Protein AF-A0A7C3IMI6-F1 (afdb_monomer)

Foldseek 3Di:
DDDPPLDQDDLVNDALVLLVVLLVLVVVVCVVQVWDKPPCCLPVVDDRVLQRVLSVPDDPVLSNVLSVLSSVCVVPNDQVSSLVNQCSCQCRRNVHPDHIGIGHDPVVVVVVVVVVVVVVVVVVVVVVVVVVVVVVVVVVCVVVDD

Sequence (146 aa):
METKKINHIHVSELNAGLVYLTIENIEKFANRNLYQLKDWNNVTNIIPTQINTGIINLSKKKKKKLASIIKSIEVSPTLKKVNIFLHFLVKNVLGSDLTAKVVLSEKEIAIQKKRAEYKALLEKLKQVYSEYKAEKGNFYKLRLGG

Secondary structure (DSSP, 8-state):
----------GGG-SHHHHHHHHHHHHHHHHHTT-EEESTHHHHT--HHHHHHHHHHS-HHHHHHHHHHHHHHHHS--HHHHHHHHHHIIIIIS------EEE--HHHHHHHHHHHHHHHHHHHHHHHHHHHHHHHHHHHHHHTT-

pLDDT: mean 88.36, std 11.85, range [34.84, 97.0]

Radius of gyration: 25.18 Å; Cα contacts (8 Å, |Δi|>4): 117; chains: 1; bounding box: 68×31×66 Å

Structure (mmCIF, N/CA/C/O backbone):
data_AF-A0A7C3IMI6-F1
#
_entry.id   AF-A0A7C3IMI6-F1
#
loop_
_atom_site.group_PDB
_atom_site.id
_atom_site.type_symbol
_atom_site.label_atom_id
_atom_site.label_alt_id
_atom_site.label_comp_id
_atom_site.label_asym_id
_atom_site.label_entity_id
_atom_site.label_seq_id
_atom_site.pdbx_PDB_ins_code
_atom_site.Cartn_x
_atom_site.Cartn_y
_atom_site.Cartn_z
_atom_site.occupancy
_atom_site.B_iso_or_equiv
_atom_site.auth_seq_id
_atom_site.auth_comp_id
_atom_site.auth_asym_id
_atom_site.auth_atom_id
_atom_site.pdbx_PDB_model_num
ATOM 1 N N . MET A 1 1 ? 20.470 19.304 12.275 1.00 38.94 1 MET A N 1
ATOM 2 C CA . MET A 1 1 ? 19.718 18.060 11.994 1.00 38.94 1 MET A CA 1
ATOM 3 C C . MET A 1 1 ? 18.566 17.987 12.975 1.00 38.94 1 MET A C 1
ATOM 5 O O . MET A 1 1 ? 18.797 17.672 14.133 1.00 38.94 1 MET A O 1
ATOM 9 N N . GLU A 1 2 ? 17.354 18.338 12.554 1.00 34.84 2 GLU A N 1
ATOM 10 C CA . GLU A 1 2 ? 16.172 18.146 13.398 1.00 34.84 2 GLU A CA 1
ATOM 11 C C . GLU A 1 2 ? 15.893 16.648 13.525 1.00 34.84 2 GLU A C 1
ATOM 13 O O . GLU A 1 2 ? 15.630 15.948 12.543 1.00 34.84 2 GLU A O 1
ATOM 18 N N . THR A 1 3 ? 15.991 16.131 14.744 1.00 40.66 3 THR A N 1
ATOM 19 C CA . THR A 1 3 ? 15.511 14.801 15.089 1.00 40.66 3 THR A CA 1
ATOM 20 C C . THR A 1 3 ? 14.003 14.788 14.871 1.00 40.66 3 THR A C 1
ATOM 22 O O . THR A 1 3 ? 13.242 15.344 15.660 1.00 40.66 3 THR A O 1
ATOM 25 N N . LYS A 1 4 ? 13.547 14.154 13.781 1.00 44.75 4 LYS A N 1
ATOM 26 C CA . LYS A 1 4 ? 12.131 13.808 13.605 1.00 44.75 4 LYS A CA 1
ATOM 27 C C . LYS A 1 4 ? 11.686 13.084 14.873 1.00 44.75 4 LYS A C 1
ATOM 29 O O . LYS A 1 4 ? 12.075 11.936 15.081 1.00 44.75 4 LYS A O 1
ATOM 34 N N . LYS A 1 5 ? 10.896 13.743 15.727 1.00 45.69 5 LYS A N 1
ATOM 35 C CA . LYS A 1 5 ? 10.218 13.086 16.846 1.00 45.69 5 LYS A CA 1
ATOM 36 C C . LYS A 1 5 ? 9.352 11.989 16.244 1.00 45.69 5 LYS A C 1
ATOM 38 O O . LYS A 1 5 ? 8.343 12.246 15.591 1.00 45.69 5 LYS A O 1
ATOM 43 N N . ILE A 1 6 ? 9.805 10.751 16.393 1.00 54.31 6 ILE A N 1
ATOM 44 C CA . ILE A 1 6 ? 9.069 9.576 15.960 1.00 54.31 6 ILE A CA 1
ATOM 45 C C . ILE A 1 6 ? 7.922 9.406 16.965 1.00 54.31 6 ILE A C 1
ATOM 47 O O . ILE A 1 6 ? 8.058 8.685 17.948 1.00 54.31 6 ILE A O 1
ATOM 51 N N . ASN A 1 7 ? 6.794 10.084 16.739 1.00 59.81 7 ASN A N 1
ATOM 52 C CA . ASN A 1 7 ? 5.595 9.911 17.561 1.00 59.81 7 ASN A CA 1
ATOM 53 C C . ASN A 1 7 ? 5.172 8.438 17.481 1.00 59.81 7 ASN A C 1
ATOM 55 O O . ASN A 1 7 ? 4.909 7.900 16.403 1.00 59.81 7 ASN A O 1
ATOM 59 N N . HIS A 1 8 ? 5.270 7.711 18.592 1.00 70.75 8 HIS A N 1
ATOM 60 C CA . HIS A 1 8 ? 4.832 6.324 18.694 1.00 70.75 8 HIS A CA 1
ATOM 61 C C . HIS A 1 8 ? 3.347 6.296 19.011 1.00 70.75 8 HIS A C 1
ATOM 63 O O . HIS A 1 8 ? 2.940 6.889 19.995 1.00 70.75 8 HIS A O 1
ATOM 69 N N . ILE A 1 9 ? 2.573 5.573 18.198 1.00 75.88 9 ILE A N 1
ATOM 70 C CA . ILE A 1 9 ? 1.196 5.238 18.554 1.00 75.88 9 ILE A CA 1
ATOM 71 C C . ILE A 1 9 ? 1.265 4.116 19.584 1.00 75.88 9 ILE A C 1
ATOM 73 O O . ILE A 1 9 ? 1.736 3.008 19.282 1.00 75.88 9 ILE A O 1
ATOM 77 N N . HIS A 1 10 ? 0.840 4.408 20.805 1.00 79.75 10 HIS A N 1
ATOM 78 C CA . HIS A 1 10 ? 0.758 3.413 21.862 1.00 79.75 10 HIS A CA 1
ATOM 79 C C . HIS A 1 10 ? -0.459 2.508 21.645 1.00 79.75 10 HIS A C 1
ATOM 81 O O . HIS A 1 10 ? -1.484 2.904 21.101 1.00 79.75 10 HIS A O 1
ATOM 87 N N . VAL A 1 11 ? -0.377 1.252 22.096 1.00 78.81 11 VAL A N 1
ATOM 88 C CA . VAL A 1 11 ? -1.507 0.306 21.978 1.00 78.81 11 VAL A CA 1
ATOM 89 C C . VAL A 1 11 ? -2.755 0.812 22.712 1.00 78.81 11 VAL A C 1
ATOM 91 O O . VAL A 1 11 ? -3.863 0.491 22.297 1.00 78.81 11 VAL A O 1
ATOM 94 N N . SER A 1 12 ? -2.578 1.604 23.770 1.00 78.75 12 SER A N 1
ATOM 95 C CA . SER A 1 12 ? -3.654 2.261 24.523 1.00 78.75 12 SER A CA 1
ATOM 96 C C . SER A 1 12 ? -4.428 3.302 23.713 1.00 78.75 12 SER A C 1
ATOM 98 O O . SER A 1 12 ? -5.556 3.615 24.064 1.00 78.75 12 SER A O 1
ATOM 100 N N . GLU A 1 13 ? -3.844 3.822 22.634 1.00 82.44 13 GLU A N 1
ATOM 101 C CA . GLU A 1 13 ? -4.453 4.841 21.773 1.00 82.44 13 GLU A CA 1
ATOM 102 C C . GLU A 1 13 ? -5.278 4.213 20.637 1.00 82.44 13 GLU A C 1
ATOM 104 O O . GLU A 1 13 ? -5.980 4.915 19.911 1.00 82.44 13 GLU A O 1
ATOM 109 N N . LEU A 1 14 ? -5.222 2.883 20.474 1.00 87.75 14 LEU A N 1
ATOM 110 C CA . LEU A 1 14 ? -6.011 2.177 19.470 1.00 87.75 14 LEU A CA 1
ATOM 111 C C . LEU A 1 14 ? -7.486 2.151 19.866 1.00 87.75 14 LEU A C 1
ATOM 113 O O . LEU A 1 14 ? -7.891 1.431 20.776 1.00 87.75 14 LEU A O 1
ATOM 117 N N . ASN A 1 15 ? -8.292 2.880 19.108 1.00 90.06 15 ASN A N 1
ATOM 118 C CA . ASN A 1 15 ? -9.743 2.896 19.211 1.00 90.06 15 ASN A CA 1
ATOM 119 C C . ASN A 1 15 ? -10.366 3.045 17.814 1.00 90.06 15 ASN A C 1
ATOM 121 O O . ASN A 1 15 ? -9.663 3.257 16.820 1.00 90.06 15 ASN A O 1
ATOM 125 N N . ALA A 1 16 ? -11.692 2.933 17.734 1.00 90.00 16 ALA A N 1
ATOM 126 C CA . ALA A 1 16 ? -12.417 3.105 16.483 1.00 90.00 16 ALA A CA 1
ATOM 127 C C . ALA A 1 16 ? -12.165 4.476 15.838 1.00 90.00 16 ALA A C 1
ATOM 129 O O . ALA A 1 16 ? -11.990 4.535 14.626 1.00 90.00 16 ALA A O 1
ATOM 130 N N . GLY A 1 17 ? -12.074 5.553 16.625 1.00 91.38 17 GLY A N 1
ATOM 131 C CA . GLY A 1 17 ? -11.834 6.907 16.117 1.00 91.38 17 GLY A CA 1
ATOM 132 C C . GLY A 1 17 ? -10.529 7.029 15.328 1.00 91.38 17 GLY A C 1
ATOM 133 O O . GLY A 1 17 ? -10.530 7.542 14.213 1.00 91.38 17 GLY A O 1
ATOM 134 N N . LEU A 1 18 ? -9.431 6.478 15.850 1.00 91.75 18 LEU A N 1
ATOM 135 C CA . LEU A 1 18 ? -8.143 6.466 15.151 1.00 91.75 18 LEU A CA 1
ATOM 136 C C . LEU A 1 18 ? -8.203 5.646 13.852 1.00 91.75 18 LEU A C 1
ATOM 138 O O . LEU A 1 18 ? -7.622 6.032 12.835 1.00 91.75 18 LEU A O 1
ATOM 142 N N . VAL A 1 19 ? -8.918 4.517 13.864 1.00 92.75 19 VAL A N 1
ATOM 143 C CA . VAL A 1 19 ? -9.121 3.695 12.662 1.00 92.75 19 VAL A CA 1
ATOM 144 C C . VAL A 1 19 ? -9.926 4.457 11.606 1.00 92.75 19 VAL A C 1
ATOM 146 O O . VAL A 1 19 ? -9.507 4.465 10.451 1.00 92.75 19 VAL A O 1
ATOM 149 N N . TYR A 1 20 ? -11.005 5.150 11.982 1.00 92.44 20 TYR A N 1
ATOM 150 C CA . TYR A 1 20 ? -11.773 5.993 11.056 1.00 92.44 20 TYR A CA 1
ATOM 151 C C . TYR A 1 20 ? -10.952 7.136 10.488 1.00 92.44 20 TYR A C 1
ATOM 153 O O . TYR A 1 20 ? -10.921 7.312 9.274 1.00 92.44 20 TYR A O 1
ATOM 161 N N . LEU A 1 21 ? -10.213 7.852 11.334 1.00 92.69 21 LEU A N 1
ATOM 162 C CA . LEU A 1 21 ? -9.323 8.912 10.872 1.00 92.69 21 LEU A CA 1
ATOM 163 C C . LEU A 1 21 ? -8.304 8.375 9.855 1.00 92.69 21 LEU A C 1
ATOM 165 O O . LEU A 1 21 ? -8.002 9.022 8.852 1.00 92.69 21 LEU A O 1
ATOM 169 N N . THR A 1 22 ? -7.800 7.159 10.078 1.00 94.00 22 THR A N 1
ATOM 170 C CA . THR A 1 22 ? -6.904 6.489 9.129 1.00 94.00 22 THR A CA 1
ATOM 171 C C . THR A 1 22 ? -7.612 6.172 7.808 1.00 94.00 22 THR A C 1
ATOM 173 O O . THR A 1 22 ? -7.021 6.378 6.750 1.00 94.00 22 THR A O 1
ATOM 176 N N . ILE A 1 23 ? -8.864 5.7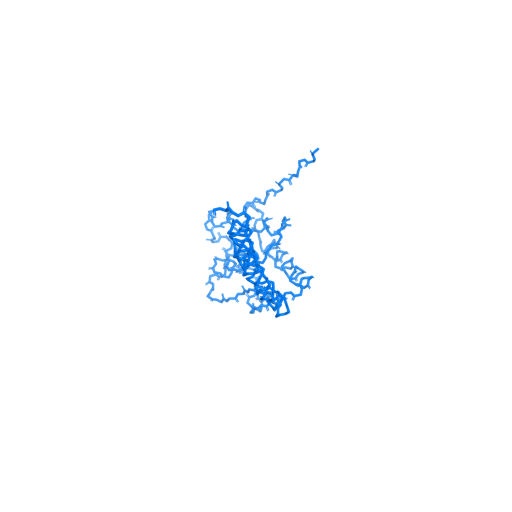03 7.847 1.00 94.50 23 ILE A N 1
ATOM 177 C CA . ILE A 1 23 ? -9.691 5.445 6.655 1.00 94.50 23 ILE A CA 1
ATOM 178 C C . ILE A 1 23 ? -9.908 6.742 5.861 1.00 94.50 23 ILE A C 1
ATOM 180 O O . ILE A 1 23 ? -9.622 6.769 4.666 1.00 94.50 23 ILE A O 1
ATOM 184 N N . GLU A 1 24 ? -10.295 7.841 6.512 1.00 93.50 24 GLU A N 1
ATOM 185 C CA . GLU A 1 24 ? -10.454 9.148 5.856 1.00 93.50 24 GLU A CA 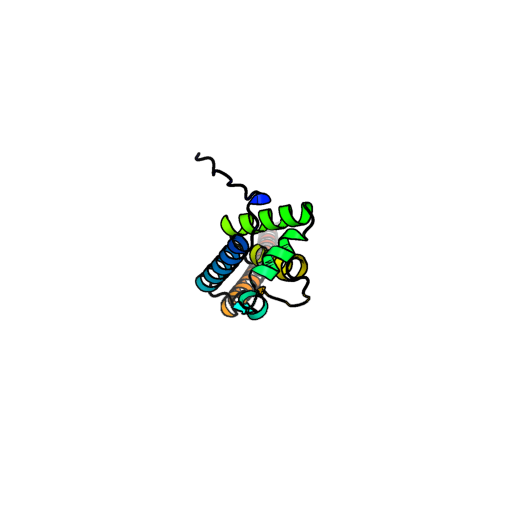1
ATOM 186 C C . GLU A 1 24 ? -9.145 9.648 5.230 1.00 93.50 24 GLU A C 1
ATOM 188 O O . GLU A 1 24 ? -9.120 10.194 4.124 1.00 93.50 24 GLU A O 1
ATOM 193 N N . ASN A 1 25 ? -8.022 9.462 5.926 1.00 94.12 25 ASN A N 1
ATOM 194 C CA . ASN A 1 25 ? -6.708 9.823 5.401 1.00 94.12 25 ASN A CA 1
ATOM 195 C C . ASN A 1 25 ? -6.339 8.983 4.170 1.00 94.12 25 ASN A C 1
ATOM 197 O O . ASN A 1 25 ? -5.709 9.502 3.245 1.00 94.12 25 ASN A O 1
ATOM 201 N N . ILE A 1 26 ? -6.753 7.712 4.126 1.00 95.44 26 ILE A N 1
ATOM 202 C CA . ILE A 1 26 ? -6.595 6.845 2.955 1.00 95.44 26 ILE A CA 1
ATOM 203 C C . ILE A 1 26 ? -7.441 7.350 1.782 1.00 95.44 26 ILE A C 1
ATOM 205 O O . ILE A 1 26 ? -6.923 7.401 0.667 1.00 95.44 26 ILE A O 1
ATOM 209 N N . GLU A 1 27 ? -8.686 7.770 2.007 1.00 94.44 27 GLU A N 1
ATOM 210 C CA . GLU A 1 27 ? -9.528 8.354 0.952 1.00 94.44 27 GLU A CA 1
ATOM 211 C C . GLU A 1 27 ? -8.912 9.634 0.392 1.00 94.44 27 GLU A C 1
ATOM 213 O O . GLU A 1 27 ? -8.744 9.774 -0.820 1.00 94.44 27 GLU A O 1
ATOM 218 N N . LYS A 1 28 ? -8.482 10.550 1.269 1.00 94.81 28 LYS A N 1
ATOM 219 C CA 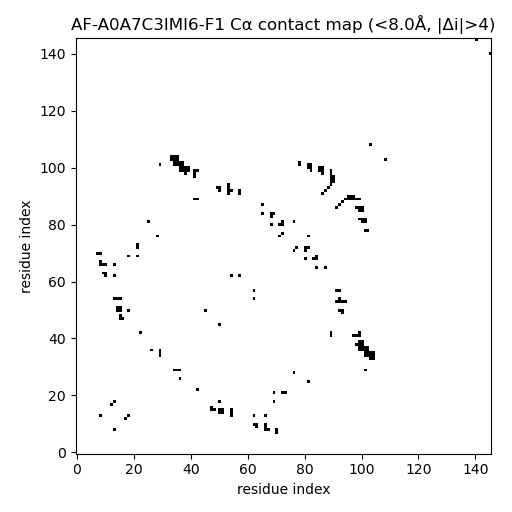. LYS A 1 28 ? -7.788 11.784 0.870 1.00 94.81 28 LYS A CA 1
ATOM 220 C C . LYS A 1 28 ? -6.523 11.470 0.071 1.00 94.81 28 LYS A C 1
ATOM 222 O O . LYS A 1 28 ? -6.254 12.123 -0.936 1.00 94.81 28 LYS A O 1
ATOM 227 N N . PHE A 1 29 ? -5.751 10.471 0.498 1.00 94.56 29 PHE A N 1
ATOM 228 C CA . PHE A 1 29 ? -4.570 10.001 -0.223 1.00 94.56 29 PHE A CA 1
ATOM 229 C C . PHE A 1 29 ? -4.928 9.440 -1.604 1.00 94.56 29 PHE A C 1
ATOM 231 O O . PHE A 1 29 ? -4.282 9.809 -2.585 1.00 94.56 29 PHE A O 1
ATOM 238 N N . ALA A 1 30 ? -5.950 8.591 -1.705 1.00 93.94 30 ALA A N 1
ATOM 239 C CA . ALA A 1 30 ? -6.382 8.020 -2.974 1.00 93.94 30 ALA A CA 1
ATOM 240 C C . ALA A 1 30 ? -6.864 9.109 -3.941 1.00 93.94 30 ALA A C 1
ATOM 242 O O . ALA A 1 30 ? -6.383 9.165 -5.069 1.00 93.94 30 ALA A O 1
ATOM 243 N N . ASN A 1 31 ? -7.703 10.035 -3.472 1.00 93.50 31 ASN A N 1
ATOM 244 C CA . ASN A 1 31 ? -8.236 11.135 -4.275 1.00 93.50 31 ASN A CA 1
ATOM 245 C C . ASN A 1 31 ? -7.130 12.062 -4.794 1.00 93.50 31 ASN A C 1
ATOM 247 O O . ASN A 1 31 ? -7.097 12.379 -5.980 1.00 93.50 31 ASN A O 1
ATOM 251 N N . ARG A 1 32 ? -6.171 12.444 -3.937 1.00 93.12 32 ARG A N 1
ATOM 252 C CA . ARG A 1 32 ? -5.024 13.284 -4.336 1.00 93.12 32 ARG A CA 1
ATOM 253 C C . ARG A 1 32 ? -4.160 12.644 -5.421 1.00 93.12 32 ARG A C 1
ATOM 255 O O . ARG A 1 32 ? -3.601 13.360 -6.242 1.00 93.12 32 ARG A O 1
ATOM 262 N N . ASN A 1 33 ? -4.040 11.317 -5.415 1.00 90.81 33 ASN A N 1
ATOM 263 C CA . ASN A 1 33 ? -3.244 10.572 -6.391 1.00 90.81 33 ASN A CA 1
ATOM 264 C C . ASN A 1 33 ? -4.092 9.978 -7.531 1.00 90.81 33 ASN A C 1
ATOM 266 O O . ASN A 1 33 ? -3.569 9.228 -8.352 1.00 90.81 33 ASN A O 1
ATOM 270 N N . LEU A 1 34 ? -5.390 10.298 -7.592 1.00 91.50 34 LEU A N 1
ATOM 271 C CA . LEU A 1 34 ? -6.338 9.760 -8.573 1.00 91.50 34 LEU A CA 1
ATOM 272 C C . LEU A 1 34 ? -6.410 8.219 -8.576 1.00 91.50 34 LEU A C 1
ATOM 274 O O . LEU A 1 34 ? -6.648 7.602 -9.612 1.00 91.50 34 LEU A O 1
ATOM 278 N N . TYR A 1 35 ? -6.182 7.579 -7.431 1.00 93.88 35 TYR A N 1
ATOM 279 C CA . TYR A 1 35 ? -6.270 6.127 -7.273 1.00 93.88 35 TYR A CA 1
ATOM 280 C C . TYR A 1 35 ? -7.722 5.652 -7.185 1.00 93.88 35 TYR A C 1
ATOM 282 O O . TYR A 1 35 ? -8.616 6.391 -6.785 1.00 93.88 35 TYR A O 1
ATOM 290 N N . GLN A 1 36 ? -7.955 4.387 -7.536 1.00 93.69 36 GLN A N 1
ATOM 291 C CA . GLN A 1 36 ? -9.273 3.762 -7.467 1.00 93.69 36 GLN A CA 1
ATOM 292 C C . GLN A 1 36 ? -9.465 3.047 -6.125 1.00 93.69 36 GLN A C 1
ATOM 294 O O . GLN A 1 36 ? -8.632 2.230 -5.719 1.00 93.69 36 GLN A O 1
ATOM 299 N N . LEU A 1 37 ? -10.598 3.306 -5.473 1.00 93.50 37 LEU A N 1
ATOM 300 C CA . LEU A 1 37 ? -11.048 2.606 -4.270 1.00 93.50 37 LEU A CA 1
ATOM 301 C C . LEU A 1 37 ? -11.952 1.434 -4.683 1.00 93.50 37 LEU A C 1
ATOM 303 O O . LEU A 1 37 ? -13.084 1.639 -5.114 1.00 93.50 37 LEU A O 1
ATOM 307 N N . LYS A 1 38 ? -11.454 0.198 -4.595 1.00 93.94 38 LYS A N 1
ATOM 308 C CA . LYS A 1 38 ? -12.218 -1.013 -4.936 1.00 93.94 38 LYS A CA 1
ATOM 309 C C . LYS A 1 38 ? -12.856 -1.616 -3.693 1.00 93.94 38 LYS A C 1
ATOM 311 O O . LYS A 1 38 ? -12.188 -1.747 -2.664 1.00 93.94 38 LYS A O 1
ATOM 316 N N . ASP A 1 39 ? -14.122 -2.007 -3.837 1.00 92.62 39 ASP A N 1
ATOM 317 C CA . ASP A 1 39 ? -14.953 -2.615 -2.791 1.00 92.62 39 ASP A CA 1
ATOM 318 C C . ASP A 1 39 ? -15.041 -1.750 -1.520 1.00 92.62 39 ASP A C 1
ATOM 320 O O . ASP A 1 39 ? -15.120 -2.244 -0.397 1.00 92.62 39 ASP A O 1
ATOM 324 N N . TRP A 1 40 ? -14.997 -0.425 -1.695 1.00 92.38 40 TRP A N 1
ATOM 325 C CA . TRP A 1 40 ? -14.850 0.529 -0.594 1.00 92.38 40 TRP A CA 1
ATOM 326 C C . TRP A 1 40 ? -16.038 0.545 0.375 1.00 92.38 40 TRP A C 1
ATOM 328 O O . TRP A 1 40 ? -15.868 0.828 1.559 1.00 92.38 40 TRP A O 1
ATOM 338 N N . ASN A 1 41 ? -17.212 0.116 -0.094 1.00 89.69 41 ASN A N 1
ATOM 339 C CA . ASN A 1 41 ? -18.410 -0.076 0.726 1.00 89.69 41 ASN A CA 1
ATOM 340 C C . ASN A 1 41 ? -18.174 -1.030 1.912 1.00 89.69 41 ASN A C 1
ATOM 342 O O . ASN A 1 41 ? -18.804 -0.885 2.956 1.00 89.69 41 ASN A O 1
ATOM 346 N N . ASN A 1 42 ? -17.226 -1.968 1.790 1.00 87.38 42 ASN A N 1
ATOM 347 C CA . ASN A 1 42 ? -16.845 -2.886 2.870 1.00 87.38 42 ASN A CA 1
ATOM 348 C C . ASN A 1 42 ? -16.081 -2.189 4.011 1.00 87.38 42 ASN A C 1
ATOM 350 O O . ASN A 1 42 ? -15.846 -2.794 5.055 1.00 87.38 42 ASN A O 1
ATOM 354 N N . VAL A 1 43 ? -15.675 -0.932 3.806 1.00 87.62 43 VAL A N 1
ATOM 355 C CA . VAL A 1 43 ? -14.967 -0.091 4.779 1.00 87.62 43 VAL A CA 1
ATOM 356 C C . VAL A 1 43 ? -15.853 1.050 5.270 1.00 87.62 43 VAL A C 1
ATOM 358 O O . VAL A 1 43 ? -15.887 1.321 6.467 1.00 87.62 43 VAL A O 1
ATOM 361 N N . THR A 1 44 ? -16.604 1.699 4.380 1.00 83.50 44 THR A N 1
ATOM 362 C CA . THR A 1 44 ? -17.449 2.851 4.740 1.00 83.50 44 THR A CA 1
ATOM 363 C C . THR A 1 44 ? -18.692 2.472 5.538 1.00 83.50 44 THR A C 1
ATOM 365 O O . THR A 1 44 ? -19.207 3.301 6.278 1.00 83.50 44 THR A O 1
ATOM 368 N N . ASN A 1 45 ? -19.162 1.226 5.428 1.00 84.44 45 ASN A N 1
ATOM 369 C CA . ASN A 1 45 ? -20.362 0.751 6.129 1.00 84.44 45 ASN A CA 1
ATOM 370 C C . ASN A 1 45 ? -20.062 0.116 7.495 1.00 84.44 45 ASN A C 1
ATOM 372 O O . ASN A 1 45 ? -20.950 -0.470 8.115 1.00 84.44 45 ASN A O 1
ATOM 376 N N . ILE A 1 46 ? -18.810 0.170 7.955 1.00 85.75 46 ILE A N 1
ATOM 377 C CA . ILE A 1 46 ? -18.441 -0.399 9.248 1.00 85.75 46 ILE A CA 1
ATOM 378 C C . ILE A 1 46 ? -19.091 0.431 10.363 1.00 85.75 46 ILE A C 1
ATOM 380 O O . ILE A 1 46 ? -19.159 1.652 10.282 1.00 85.75 46 ILE A O 1
ATOM 384 N N . ILE A 1 47 ? -19.556 -0.224 11.430 1.00 86.56 47 ILE A N 1
ATOM 385 C CA . ILE A 1 47 ? -20.088 0.458 12.615 1.00 86.56 47 ILE A CA 1
ATOM 386 C C . ILE A 1 47 ? -18.951 0.640 13.638 1.00 86.56 47 ILE A C 1
ATOM 388 O O . ILE A 1 47 ? -18.210 -0.312 13.902 1.00 86.56 47 ILE A O 1
ATOM 392 N N . PRO A 1 48 ? -18.785 1.816 14.283 1.00 85.75 48 PRO A N 1
ATOM 393 C CA . PRO A 1 48 ? -17.702 2.043 15.249 1.00 85.75 48 PRO A CA 1
ATOM 394 C C . PRO A 1 48 ? -17.609 1.014 16.381 1.00 85.75 48 PRO A C 1
ATOM 396 O O . PRO A 1 48 ? -16.512 0.659 16.815 1.00 85.75 48 PRO A O 1
ATOM 399 N N . THR A 1 49 ? -18.748 0.489 16.833 1.00 88.19 49 THR A N 1
ATOM 400 C CA . THR A 1 49 ? -18.806 -0.562 17.856 1.00 88.19 49 THR A CA 1
ATOM 401 C C . THR A 1 49 ? -18.153 -1.862 17.384 1.00 88.19 49 THR A C 1
ATOM 403 O O . THR A 1 49 ? -17.408 -2.468 18.150 1.00 88.19 49 THR A O 1
ATOM 406 N N . GLN A 1 50 ? -18.333 -2.251 16.116 1.00 90.00 50 GLN A N 1
ATOM 407 C CA . GLN A 1 50 ? -17.693 -3.437 15.532 1.00 90.00 50 GLN A CA 1
ATOM 408 C C . GLN A 1 50 ? -16.169 -3.297 15.514 1.00 90.00 50 GLN A C 1
ATOM 410 O O . GLN A 1 50 ? -15.459 -4.240 15.860 1.00 90.00 50 GLN A O 1
ATOM 415 N N . ILE A 1 51 ? -15.658 -2.106 15.180 1.00 90.75 51 ILE A N 1
ATOM 416 C CA . ILE A 1 51 ? -14.216 -1.830 15.201 1.00 90.75 51 ILE A CA 1
ATOM 417 C C . ILE A 1 51 ? -13.675 -1.922 16.623 1.00 90.75 51 ILE A C 1
ATOM 419 O O . ILE A 1 51 ? -12.665 -2.587 16.840 1.00 90.75 51 ILE A O 1
ATOM 423 N N . ASN A 1 52 ? -14.333 -1.286 17.596 1.00 91.12 52 ASN A N 1
ATOM 424 C CA . ASN A 1 52 ? -13.884 -1.322 18.989 1.00 91.12 52 ASN A CA 1
ATOM 425 C C . ASN A 1 52 ? -13.852 -2.752 19.533 1.00 91.12 52 ASN A C 1
ATOM 427 O O . ASN A 1 52 ? -12.830 -3.167 20.079 1.00 91.12 52 ASN A O 1
ATOM 431 N N . THR A 1 53 ? -14.916 -3.529 19.325 1.00 92.44 53 THR A N 1
ATOM 432 C CA . THR A 1 53 ? -14.961 -4.940 19.729 1.00 92.44 53 THR A CA 1
ATOM 433 C C . THR A 1 53 ? -13.867 -5.748 19.032 1.00 92.44 53 THR A C 1
ATOM 435 O O . THR A 1 53 ? -13.128 -6.485 19.687 1.00 92.44 53 THR A O 1
ATOM 438 N N . GLY A 1 54 ? -13.690 -5.550 17.723 1.00 92.25 54 GLY A N 1
ATOM 439 C CA . GLY A 1 54 ? -12.626 -6.175 16.944 1.00 92.25 54 GLY A CA 1
ATOM 440 C C . GLY A 1 54 ? -11.239 -5.871 17.505 1.00 92.25 54 GLY A C 1
ATOM 441 O O . GLY A 1 54 ? -10.460 -6.789 17.756 1.00 92.25 54 GLY A O 1
ATOM 442 N N . ILE A 1 55 ? -10.944 -4.596 17.784 1.00 93.00 55 ILE A N 1
ATOM 443 C CA . ILE A 1 55 ? -9.685 -4.154 18.392 1.00 93.00 55 ILE A CA 1
ATOM 444 C C . ILE A 1 55 ? -9.503 -4.792 19.766 1.00 93.00 55 ILE A C 1
ATOM 446 O O . ILE A 1 55 ? -8.423 -5.317 20.026 1.00 93.00 55 ILE A O 1
ATOM 450 N N . ILE A 1 56 ? -10.515 -4.773 20.641 1.00 92.25 56 ILE A N 1
ATOM 451 C CA . ILE A 1 56 ? -10.440 -5.351 21.992 1.00 92.25 56 ILE A CA 1
ATOM 452 C C . ILE A 1 56 ? -10.045 -6.829 21.921 1.00 92.25 56 ILE A C 1
ATOM 454 O O . ILE A 1 56 ? -9.103 -7.221 22.619 1.00 92.25 56 ILE A O 1
ATOM 458 N N . ASN A 1 57 ? -10.663 -7.581 21.008 1.00 93.25 57 ASN A N 1
ATOM 459 C CA . ASN A 1 57 ? -10.444 -9.014 20.797 1.00 93.25 57 ASN A CA 1
ATOM 460 C C . ASN A 1 57 ? -9.098 -9.354 20.129 1.00 93.25 57 ASN A C 1
ATOM 462 O O . ASN A 1 57 ? -8.680 -10.514 20.115 1.00 93.25 57 ASN A O 1
ATOM 466 N N . LEU A 1 58 ? -8.367 -8.371 19.590 1.00 94.25 58 LEU A N 1
ATOM 467 C CA . LEU A 1 58 ? -7.029 -8.612 19.053 1.00 94.25 58 LEU A CA 1
ATOM 468 C C . LEU A 1 58 ? -6.033 -8.990 20.158 1.00 94.25 58 LEU A C 1
ATOM 470 O O . LEU A 1 58 ? -5.923 -8.337 21.200 1.00 94.25 58 LEU A O 1
ATOM 474 N N . SER A 1 59 ? -5.165 -9.958 19.856 1.00 94.75 59 SER A N 1
ATOM 475 C CA . SER A 1 59 ? -4.003 -10.247 20.700 1.00 94.75 59 SER A CA 1
ATOM 476 C C . SER A 1 59 ? -3.060 -9.040 20.797 1.00 94.75 59 SER A C 1
ATOM 478 O O . SER A 1 59 ? -2.953 -8.228 19.873 1.00 94.75 59 SER A O 1
ATOM 480 N N . LYS A 1 60 ? -2.284 -8.944 21.886 1.00 92.94 60 LYS A N 1
ATOM 481 C CA . LYS A 1 60 ? -1.309 -7.853 22.106 1.00 92.94 60 LYS A CA 1
ATOM 482 C C . LYS A 1 60 ? -0.348 -7.666 20.922 1.00 92.94 60 LYS A C 1
ATOM 484 O O . LYS A 1 60 ? -0.031 -6.537 20.553 1.00 92.94 60 LYS A O 1
ATOM 489 N N . LYS A 1 61 ? 0.080 -8.764 20.284 1.00 94.31 61 LYS A N 1
ATOM 490 C CA . LYS A 1 61 ? 0.929 -8.741 19.079 1.00 94.31 61 LYS A CA 1
ATOM 491 C C . LYS A 1 61 ? 0.199 -8.127 17.880 1.00 94.31 61 LYS A C 1
ATOM 493 O O . LYS A 1 61 ? 0.778 -7.303 17.175 1.00 94.31 61 LYS A O 1
ATOM 498 N N . LYS A 1 62 ? -1.068 -8.495 17.664 1.00 95.25 62 LYS A N 1
ATOM 499 C CA . LYS A 1 62 ? -1.905 -7.939 16.591 1.00 95.25 62 LYS A CA 1
ATOM 500 C C . LYS A 1 62 ? -2.214 -6.456 16.822 1.00 95.25 62 LYS A C 1
ATOM 502 O O 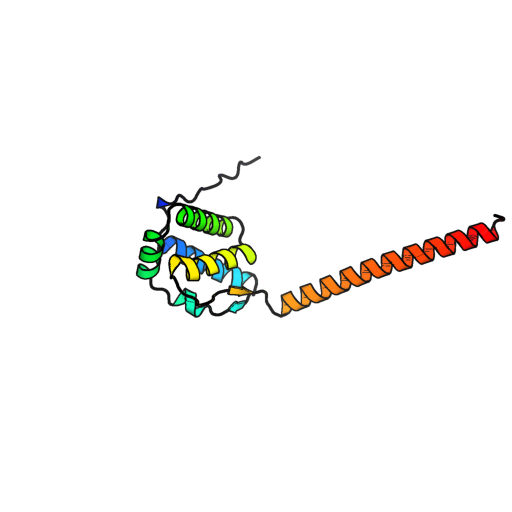. LYS A 1 62 ? -2.089 -5.684 15.880 1.00 95.25 62 LYS A O 1
ATOM 507 N N . LYS A 1 63 ? -2.489 -6.040 18.063 1.00 94.38 63 LYS A N 1
ATOM 508 C CA . LYS A 1 63 ? -2.647 -4.621 18.433 1.00 94.38 63 LYS A CA 1
ATOM 509 C C . LYS A 1 63 ? -1.390 -3.808 18.111 1.00 94.38 63 LYS A C 1
ATOM 511 O O . LYS A 1 63 ? -1.461 -2.829 17.380 1.00 94.38 63 LYS A O 1
ATOM 516 N N . LYS A 1 64 ? -0.210 -4.265 18.552 1.00 93.81 64 LYS A N 1
ATOM 517 C CA . LYS A 1 64 ? 1.073 -3.619 18.202 1.00 93.81 64 LYS A CA 1
ATOM 518 C C . LYS A 1 64 ? 1.274 -3.506 16.687 1.00 93.81 64 LYS A C 1
ATOM 520 O O . LYS A 1 64 ? 1.734 -2.475 16.203 1.00 93.81 64 LYS A O 1
ATOM 525 N N . LYS A 1 65 ? 0.915 -4.554 15.937 1.00 94.94 65 LYS A N 1
ATOM 526 C CA . LYS A 1 65 ? 0.986 -4.549 14.471 1.00 94.94 65 LYS A CA 1
ATOM 527 C C . LYS A 1 65 ? 0.045 -3.504 13.863 1.00 94.94 65 LYS A C 1
ATOM 529 O O . LYS A 1 65 ? 0.493 -2.757 13.002 1.00 94.94 65 LYS A O 1
ATOM 534 N N . LEU A 1 66 ? -1.202 -3.412 14.327 1.00 95.12 66 LEU A N 1
ATOM 535 C CA . LEU A 1 66 ? -2.163 -2.402 13.872 1.00 95.12 66 LEU A CA 1
ATOM 536 C C . LEU A 1 66 ? -1.648 -0.975 14.119 1.00 95.12 66 LEU A C 1
ATOM 538 O O . LEU A 1 66 ? -1.570 -0.199 13.172 1.00 95.12 66 LEU A O 1
ATOM 542 N N . ALA A 1 67 ? -1.197 -0.667 15.341 1.00 93.75 67 ALA A N 1
ATOM 543 C CA . ALA A 1 67 ? -0.610 0.639 15.676 1.00 93.75 67 ALA A CA 1
ATOM 544 C C . ALA A 1 67 ? 0.594 0.980 14.785 1.00 93.75 67 ALA A C 1
ATOM 546 O O . ALA A 1 67 ? 0.710 2.090 14.268 1.00 93.75 67 ALA A O 1
ATOM 547 N N . SER A 1 68 ? 1.476 0.003 14.548 1.00 94.06 68 SER A N 1
ATOM 548 C CA . SER A 1 68 ? 2.626 0.190 13.663 1.00 94.06 68 SER A CA 1
ATOM 549 C C . SER A 1 68 ? 2.217 0.461 12.216 1.00 94.06 68 SER A C 1
ATOM 551 O O . SER A 1 68 ? 2.887 1.244 11.543 1.00 94.06 68 SER A O 1
ATOM 553 N N . ILE A 1 69 ? 1.165 -0.194 11.717 1.00 94.75 69 ILE A N 1
ATOM 554 C CA . ILE A 1 69 ? 0.671 0.023 10.356 1.00 94.75 69 ILE A CA 1
ATOM 555 C C . ILE A 1 69 ? 0.071 1.428 10.237 1.00 94.75 69 ILE A C 1
ATOM 557 O O . ILE A 1 69 ? 0.465 2.150 9.322 1.00 94.75 69 ILE A O 1
ATOM 561 N N . ILE A 1 70 ? -0.800 1.832 11.170 1.00 94.88 70 ILE A N 1
ATOM 562 C CA . ILE A 1 70 ? -1.433 3.164 11.185 1.00 94.88 70 ILE A CA 1
ATOM 563 C C . ILE A 1 70 ? -0.363 4.255 11.156 1.00 94.88 70 ILE A C 1
ATOM 565 O O . ILE A 1 70 ? -0.308 5.048 10.219 1.00 94.88 70 ILE A O 1
ATOM 569 N N . LYS A 1 71 ? 0.598 4.196 12.082 1.00 91.81 71 LYS A N 1
ATOM 570 C CA . LYS A 1 71 ? 1.732 5.126 12.117 1.00 91.81 71 LYS A CA 1
ATOM 571 C C . LYS A 1 71 ? 2.504 5.166 10.799 1.00 91.81 71 LYS A C 1
ATOM 573 O O . LYS A 1 71 ? 2.932 6.221 10.339 1.00 91.81 71 LYS A O 1
ATOM 578 N N . SER A 1 72 ? 2.723 4.005 10.179 1.00 91.50 72 SER A N 1
ATOM 579 C CA . SER A 1 72 ? 3.468 3.939 8.921 1.00 91.50 72 SER A CA 1
ATOM 580 C C . SER A 1 72 ? 2.752 4.641 7.764 1.00 91.50 72 SER A C 1
ATOM 582 O O . SER A 1 72 ? 3.438 5.118 6.856 1.00 91.50 72 SER A O 1
ATOM 584 N N . ILE A 1 73 ? 1.414 4.689 7.807 1.00 93.62 73 ILE A N 1
ATOM 585 C CA . ILE A 1 73 ? 0.555 5.399 6.856 1.00 93.62 73 ILE A CA 1
ATOM 586 C C . ILE A 1 73 ? 0.564 6.895 7.160 1.00 93.62 73 ILE A C 1
ATOM 588 O O . ILE A 1 73 ? 0.767 7.670 6.235 1.00 93.62 73 ILE A O 1
ATOM 592 N N . GLU A 1 74 ? 0.433 7.295 8.427 1.00 90.00 74 GLU A N 1
ATOM 593 C CA . GLU A 1 74 ? 0.468 8.709 8.833 1.00 90.00 74 GLU A CA 1
ATOM 594 C C . GLU A 1 74 ? 1.786 9.397 8.454 1.00 90.00 74 GLU A C 1
ATOM 596 O O . GLU A 1 74 ? 1.787 10.521 7.962 1.00 90.00 74 GLU A O 1
ATOM 601 N N . VAL A 1 75 ? 2.920 8.712 8.637 1.00 90.06 75 VAL A N 1
ATOM 602 C CA . VAL A 1 75 ? 4.246 9.283 8.345 1.00 90.06 75 VAL A CA 1
ATOM 603 C C . VAL A 1 75 ? 4.541 9.330 6.845 1.00 90.06 75 VAL A C 1
ATOM 605 O O . VAL A 1 75 ? 5.163 10.271 6.356 1.00 90.06 75 VAL A O 1
ATO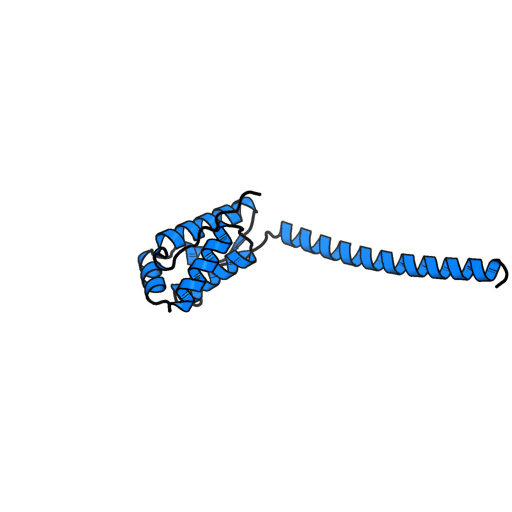M 608 N N . SER A 1 76 ? 4.202 8.269 6.114 1.00 90.75 76 SER A N 1
ATOM 609 C CA . SER A 1 76 ? 4.539 8.142 4.694 1.00 90.75 76 SER A CA 1
ATOM 610 C C . SER A 1 76 ? 3.607 7.121 4.038 1.00 90.75 76 SER A C 1
ATOM 612 O O . SER A 1 76 ? 3.938 5.922 3.990 1.00 90.75 76 SER A O 1
ATOM 614 N N . PRO A 1 77 ? 2.436 7.568 3.557 1.00 91.81 77 PRO A N 1
ATOM 615 C CA . PRO A 1 77 ? 1.461 6.678 2.957 1.00 91.81 77 PRO A CA 1
ATOM 616 C C . PRO A 1 77 ? 2.002 6.145 1.630 1.00 91.81 77 PRO A C 1
ATOM 618 O O . PRO A 1 77 ? 2.502 6.884 0.785 1.00 91.81 77 PRO A O 1
ATOM 621 N N . THR A 1 78 ? 1.908 4.830 1.448 1.00 94.12 78 THR A N 1
ATOM 622 C CA . THR A 1 78 ? 2.186 4.167 0.170 1.00 94.12 78 THR A CA 1
ATOM 623 C C . THR A 1 78 ? 1.080 3.168 -0.118 1.00 94.12 78 THR A C 1
ATOM 625 O O . THR A 1 78 ? 0.507 2.598 0.814 1.00 94.12 78 THR A O 1
ATOM 628 N N . LEU A 1 79 ? 0.818 2.891 -1.398 1.00 93.75 79 LEU A N 1
ATOM 629 C CA . LEU A 1 79 ? -0.241 1.963 -1.816 1.00 93.75 79 LEU A CA 1
ATOM 630 C C . LEU A 1 79 ? -0.125 0.594 -1.116 1.00 93.75 79 LEU A C 1
ATOM 632 O O . LEU A 1 79 ? -1.110 0.032 -0.645 1.00 93.75 79 LEU A O 1
ATOM 636 N N . LYS A 1 80 ? 1.108 0.088 -0.962 1.00 94.81 80 LYS A N 1
ATOM 637 C CA . LYS A 1 80 ? 1.393 -1.164 -0.244 1.00 94.81 80 LYS A CA 1
ATOM 638 C C . LYS A 1 80 ? 0.982 -1.092 1.228 1.00 94.81 80 LYS A C 1
ATOM 640 O O . LYS A 1 80 ? 0.332 -2.011 1.713 1.00 94.81 80 LYS A O 1
ATOM 645 N N . LYS A 1 81 ? 1.361 -0.029 1.945 1.00 95.56 81 LYS A N 1
ATOM 646 C CA . LYS A 1 81 ? 1.030 0.128 3.372 1.00 95.56 81 LYS A CA 1
ATOM 647 C C . LYS A 1 81 ? -0.473 0.287 3.581 1.00 95.56 81 LYS A C 1
ATOM 649 O O . LYS A 1 81 ? -1.026 -0.361 4.464 1.00 95.56 81 LYS A O 1
ATOM 654 N N . VAL A 1 82 ? -1.119 1.081 2.728 1.00 96.56 82 VAL A N 1
ATOM 655 C CA . VAL A 1 82 ? -2.574 1.268 2.713 1.00 96.56 82 VAL A CA 1
ATOM 656 C C . VAL A 1 82 ? -3.288 -0.073 2.533 1.00 96.56 82 VAL A C 1
ATOM 658 O O . VAL A 1 82 ? -4.120 -0.442 3.354 1.00 96.56 82 VAL A O 1
ATOM 661 N N . ASN A 1 83 ? -2.902 -0.869 1.535 1.00 96.75 83 ASN A N 1
ATOM 662 C CA . ASN A 1 83 ? -3.532 -2.173 1.306 1.00 96.75 83 ASN A CA 1
ATOM 663 C C . ASN A 1 83 ? -3.246 -3.188 2.424 1.00 96.75 83 ASN A C 1
ATOM 665 O O . ASN A 1 83 ? -4.106 -4.005 2.742 1.00 96.75 83 ASN A O 1
ATOM 669 N N . ILE A 1 84 ? -2.076 -3.120 3.070 1.00 96.75 84 ILE A N 1
ATOM 670 C CA . ILE A 1 84 ? -1.787 -3.920 4.271 1.00 96.75 84 ILE A CA 1
ATOM 671 C C . ILE A 1 84 ? -2.737 -3.546 5.414 1.00 96.75 84 ILE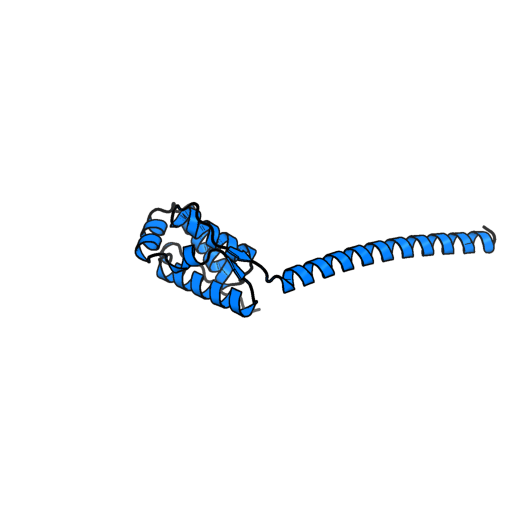 A C 1
ATOM 673 O O . ILE A 1 84 ? -3.223 -4.442 6.104 1.00 96.75 84 ILE A O 1
ATOM 677 N N . PHE A 1 85 ? -3.007 -2.255 5.616 1.00 97.00 85 PHE A N 1
ATOM 678 C CA . PHE A 1 85 ? -3.964 -1.793 6.619 1.00 97.00 85 PHE A CA 1
ATOM 679 C C . PHE A 1 85 ? -5.374 -2.289 6.327 1.00 97.00 85 PHE A C 1
ATOM 681 O O . PHE A 1 85 ? -5.972 -2.907 7.200 1.00 97.00 85 PHE A O 1
ATOM 688 N N . LEU A 1 86 ? -5.873 -2.086 5.107 1.00 96.19 86 LEU A N 1
ATOM 689 C CA . LEU A 1 86 ? -7.228 -2.488 4.722 1.00 96.19 86 LEU A CA 1
ATOM 690 C C . LEU A 1 86 ? -7.428 -3.997 4.858 1.00 96.19 86 LEU A C 1
ATOM 692 O O . LEU A 1 86 ? -8.401 -4.446 5.458 1.00 96.19 86 LEU A O 1
ATOM 696 N N . HIS A 1 87 ? -6.456 -4.786 4.399 1.00 95.88 87 HIS A N 1
ATOM 697 C CA . HIS A 1 87 ? -6.484 -6.230 4.595 1.00 95.88 87 HIS A CA 1
ATOM 698 C C . HIS A 1 87 ? -6.475 -6.604 6.082 1.00 95.88 87 HIS A C 1
ATOM 700 O O . HIS A 1 87 ? -7.202 -7.499 6.507 1.00 95.88 87 HIS A O 1
ATOM 706 N N . PHE A 1 88 ? -5.654 -5.930 6.892 1.00 96.31 88 PHE A N 1
ATOM 707 C CA . PHE A 1 88 ? -5.610 -6.189 8.325 1.00 96.31 88 PHE A CA 1
ATOM 708 C C . PHE A 1 88 ? -6.942 -5.844 9.000 1.00 96.31 88 PHE A C 1
ATOM 710 O O . PHE A 1 88 ? -7.414 -6.640 9.809 1.00 96.31 88 PHE A O 1
ATOM 717 N N . LEU A 1 89 ? -7.539 -4.703 8.651 1.00 95.00 89 LEU A N 1
ATOM 718 C CA . LEU A 1 89 ? -8.830 -4.242 9.147 1.00 95.00 89 LEU A CA 1
ATOM 719 C C . LEU A 1 89 ? -9.914 -5.285 8.858 1.00 95.00 89 LEU A C 1
ATOM 721 O O . LEU A 1 89 ? -10.478 -5.847 9.792 1.00 95.00 89 LEU A O 1
ATOM 725 N N . VAL A 1 90 ? -10.136 -5.626 7.589 1.00 94.31 90 VAL A N 1
ATOM 726 C CA . VAL A 1 90 ? -11.234 -6.527 7.216 1.00 94.31 90 VAL A CA 1
ATOM 727 C C . VAL A 1 90 ? -11.017 -7.940 7.772 1.00 94.31 90 VAL A C 1
ATOM 729 O O . VAL A 1 90 ? -11.897 -8.489 8.431 1.00 94.31 90 VAL A O 1
ATOM 732 N N . 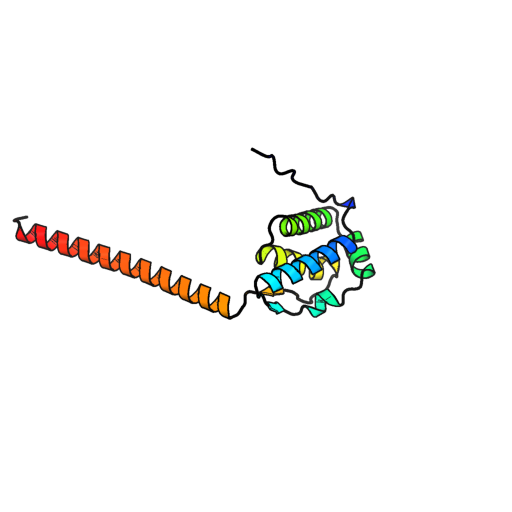LYS A 1 91 ? -9.804 -8.491 7.637 1.00 94.50 91 LYS A N 1
ATOM 733 C CA . LYS A 1 91 ? -9.519 -9.873 8.050 1.00 94.50 91 LYS A CA 1
ATOM 734 C C . LYS A 1 91 ? -9.368 -10.064 9.558 1.00 94.50 91 LYS A C 1
ATOM 736 O O . LYS A 1 91 ? -9.741 -11.105 10.084 1.00 94.50 91 LYS A O 1
ATOM 741 N N . ASN A 1 92 ? -8.723 -9.129 10.261 1.00 94.44 92 ASN A N 1
ATOM 742 C CA . ASN A 1 92 ? -8.368 -9.325 11.675 1.00 94.44 92 ASN A CA 1
ATOM 743 C C . ASN A 1 92 ? -9.238 -8.529 12.637 1.00 94.44 92 ASN A C 1
ATOM 745 O O . ASN A 1 92 ? -9.420 -8.998 13.755 1.00 94.44 92 ASN A O 1
ATOM 749 N N . VAL A 1 93 ? -9.703 -7.338 12.253 1.00 92.69 93 VAL A N 1
ATOM 750 C CA . VAL A 1 93 ? -10.550 -6.515 13.128 1.00 92.69 93 VAL A CA 1
ATOM 751 C C . VAL A 1 93 ? -12.009 -6.903 12.935 1.00 92.69 93 VAL A C 1
ATOM 753 O O . VAL A 1 93 ? -12.680 -7.197 13.915 1.00 92.69 93 VAL A O 1
ATOM 756 N N . LEU A 1 94 ? -12.482 -6.960 11.687 1.00 91.94 94 LEU A N 1
ATOM 757 C CA . LEU A 1 94 ? -13.875 -7.311 11.391 1.00 91.94 94 LEU A CA 1
ATOM 758 C C . LEU A 1 94 ? -14.112 -8.822 11.323 1.00 91.94 94 LEU A C 1
ATOM 760 O O . LEU A 1 94 ? -15.252 -9.257 11.431 1.00 91.94 94 LEU A O 1
ATOM 764 N N . GLY A 1 95 ? -13.053 -9.616 11.129 1.00 90.56 95 GLY A N 1
ATOM 765 C CA . GLY A 1 95 ? -13.167 -11.070 10.984 1.00 90.56 95 GLY A CA 1
ATOM 766 C C . GLY A 1 95 ? -13.947 -11.488 9.735 1.00 90.56 95 GLY A C 1
ATOM 767 O O . GLY A 1 95 ? -14.618 -12.512 9.758 1.00 90.56 95 GLY A O 1
ATOM 768 N N . SER A 1 96 ? -13.893 -10.679 8.675 1.00 90.19 96 SER A N 1
ATOM 769 C CA . SER A 1 96 ? -14.637 -10.882 7.434 1.00 90.19 96 SER A CA 1
ATOM 770 C C . SER A 1 96 ? -13.709 -11.307 6.293 1.00 90.19 96 SER A C 1
ATOM 772 O O . SER A 1 96 ? -12.551 -10.883 6.234 1.00 90.19 96 SER A O 1
ATOM 774 N N . ASP A 1 97 ? -14.236 -12.112 5.369 1.00 89.19 97 ASP A N 1
ATOM 775 C CA . ASP A 1 97 ? -13.560 -12.509 4.125 1.00 89.19 97 ASP A CA 1
ATOM 776 C C . ASP A 1 97 ? -13.765 -11.503 2.982 1.00 89.19 97 ASP A C 1
ATOM 778 O O . ASP A 1 97 ? -13.279 -11.701 1.866 1.00 89.19 97 ASP A O 1
ATOM 782 N N . LEU A 1 98 ? -14.464 -10.398 3.253 1.00 90.69 98 LEU A N 1
ATOM 783 C CA . LEU A 1 98 ? -14.622 -9.305 2.304 1.00 90.69 98 LEU A CA 1
ATOM 784 C C . LEU A 1 98 ? -13.269 -8.671 1.941 1.00 90.69 98 LEU A C 1
ATOM 786 O O . LEU A 1 98 ? -12.259 -8.787 2.642 1.00 90.69 98 LEU A O 1
ATOM 790 N N . THR A 1 99 ? -13.253 -7.951 0.824 1.00 91.81 99 THR A N 1
ATOM 791 C CA . THR A 1 99 ? -12.062 -7.253 0.338 1.00 91.81 99 THR A CA 1
ATOM 792 C C . THR A 1 99 ? -12.277 -5.756 0.307 1.00 91.81 99 THR A C 1
ATOM 794 O O . THR A 1 99 ? -13.380 -5.282 0.080 1.00 91.81 99 THR A O 1
ATOM 797 N N . ALA A 1 100 ? -11.204 -5.003 0.521 1.00 93.25 100 ALA A N 1
ATOM 798 C CA . ALA A 1 100 ? -11.145 -3.579 0.235 1.00 93.25 100 ALA A CA 1
ATOM 799 C C . ALA A 1 100 ? -9.708 -3.232 -0.143 1.00 93.25 100 ALA A C 1
ATOM 801 O O . ALA A 1 100 ? -8.762 -3.668 0.524 1.00 93.25 100 ALA A O 1
ATOM 802 N N . LYS A 1 101 ? -9.525 -2.492 -1.237 1.00 95.50 101 LYS A N 1
ATOM 803 C CA . LYS A 1 101 ? -8.185 -2.164 -1.737 1.00 95.50 101 LYS A CA 1
ATOM 804 C C . LYS A 1 101 ? -8.153 -0.836 -2.475 1.00 95.50 101 LYS A C 1
ATOM 806 O O . LYS A 1 101 ? -9.090 -0.476 -3.179 1.00 95.50 101 LYS A O 1
ATOM 811 N N . VAL A 1 102 ? -7.013 -0.167 -2.382 1.00 94.88 102 VAL A N 1
ATOM 812 C CA . VAL A 1 102 ? -6.660 0.985 -3.209 1.00 94.88 102 VAL A CA 1
ATOM 813 C C . VAL A 1 102 ? -5.751 0.506 -4.331 1.00 94.88 102 VAL A C 1
ATOM 815 O O . VAL A 1 102 ? -4.732 -0.148 -4.082 1.00 94.88 102 VAL A O 1
ATOM 818 N N . VAL A 1 103 ? -6.114 0.806 -5.573 1.00 94.38 103 VAL A N 1
ATOM 819 C CA . VAL A 1 103 ? -5.324 0.446 -6.756 1.00 94.38 103 VAL A CA 1
ATOM 820 C C . VAL A 1 103 ? -4.984 1.677 -7.580 1.00 94.38 103 VAL A C 1
ATOM 822 O O . VAL A 1 103 ? -5.684 2.685 -7.538 1.00 94.38 103 VAL A O 1
ATOM 825 N N . LEU A 1 104 ? -3.881 1.590 -8.321 1.00 92.00 104 LEU A N 1
ATOM 826 C CA . LEU A 1 104 ? -3.467 2.640 -9.245 1.00 92.00 104 LEU A CA 1
ATOM 827 C C . LEU A 1 104 ? -4.558 2.910 -10.286 1.00 92.00 104 LEU A C 1
ATOM 829 O O . LEU A 1 104 ? -5.320 2.011 -10.647 1.00 92.00 104 LEU A O 1
ATOM 833 N N . SER A 1 105 ? -4.591 4.140 -10.794 1.00 89.56 105 SER A N 1
ATOM 834 C CA . SER A 1 105 ? -5.441 4.475 -11.934 1.00 89.56 105 SER A CA 1
ATOM 835 C C . SER A 1 105 ? -5.016 3.703 -13.182 1.00 89.56 105 SER A C 1
ATOM 837 O O . SER A 1 105 ? -3.842 3.375 -13.364 1.00 89.56 105 SER A O 1
ATOM 839 N N . GLU A 1 106 ? -5.955 3.478 -14.098 1.00 87.19 106 GLU A N 1
ATOM 840 C CA . GLU A 1 106 ? -5.663 2.879 -15.406 1.00 87.19 106 GLU A CA 1
ATOM 841 C C . GLU A 1 106 ? -4.602 3.671 -16.177 1.00 87.19 106 GLU A C 1
ATOM 843 O O . GLU A 1 106 ? -3.701 3.089 -16.784 1.00 87.19 106 GLU A O 1
ATOM 848 N N . LYS A 1 107 ? -4.654 5.007 -16.091 1.00 84.69 107 LYS A N 1
ATOM 849 C CA . LYS A 1 107 ? -3.654 5.893 -16.697 1.00 84.69 107 LYS A CA 1
ATOM 850 C C . LYS A 1 107 ? -2.263 5.649 -16.120 1.00 84.69 107 LYS A C 1
ATOM 852 O O . LYS A 1 107 ? -1.299 5.552 -16.875 1.00 84.69 107 LYS A O 1
ATOM 857 N N . GLU A 1 108 ? -2.135 5.524 -14.803 1.00 87.62 108 GLU A N 1
ATOM 858 C CA . GLU A 1 108 ? -0.837 5.292 -14.171 1.00 87.62 108 GLU A CA 1
ATOM 859 C C . GLU A 1 108 ? -0.304 3.883 -14.437 1.00 87.62 108 GLU A C 1
ATOM 861 O O . GLU A 1 108 ? 0.890 3.721 -14.691 1.00 87.62 108 GLU A O 1
ATOM 866 N N . ILE A 1 109 ? -1.184 2.880 -14.493 1.00 89.00 109 ILE A N 1
ATOM 867 C CA . ILE A 1 109 ? -0.832 1.527 -14.945 1.00 89.00 109 ILE A CA 1
ATOM 868 C C . ILE A 1 109 ? -0.286 1.576 -16.379 1.00 89.00 109 ILE A C 1
ATOM 870 O O . ILE A 1 109 ? 0.772 1.008 -16.657 1.00 89.00 109 ILE A O 1
ATOM 874 N N . ALA A 1 110 ? -0.945 2.308 -17.282 1.00 89.25 110 ALA A N 1
ATOM 875 C CA . ALA A 1 110 ? -0.479 2.481 -18.656 1.00 89.25 110 ALA A CA 1
ATOM 876 C C . ALA A 1 110 ? 0.881 3.200 -18.726 1.00 89.25 110 ALA A C 1
ATOM 878 O O . ALA A 1 110 ? 1.757 2.793 -19.491 1.00 89.25 110 ALA A O 1
ATOM 879 N N . ILE A 1 111 ? 1.100 4.228 -17.897 1.00 89.56 111 ILE A N 1
ATOM 880 C CA . ILE A 1 111 ? 2.395 4.920 -17.792 1.00 89.56 111 ILE A CA 1
ATOM 881 C C . ILE A 1 111 ? 3.486 3.961 -17.303 1.00 89.56 111 ILE A C 1
ATOM 883 O O . ILE A 1 111 ? 4.581 3.937 -17.866 1.00 89.56 111 ILE A O 1
ATOM 887 N N . GLN A 1 112 ? 3.211 3.157 -16.275 1.00 89.50 112 GLN A N 1
ATOM 888 C CA . GLN A 1 112 ? 4.172 2.185 -15.754 1.00 89.50 112 GLN A CA 1
ATOM 889 C C . GLN A 1 112 ? 4.525 1.122 -16.795 1.00 89.50 112 GLN A C 1
ATOM 891 O O . GLN A 1 112 ? 5.704 0.798 -16.946 1.00 89.50 112 GLN A O 1
ATOM 896 N N . LYS A 1 113 ? 3.539 0.651 -17.567 1.00 92.94 113 LYS A N 1
ATOM 897 C CA . LYS A 1 113 ? 3.762 -0.278 -18.678 1.00 92.94 113 LYS A CA 1
ATOM 898 C C . LYS A 1 113 ? 4.696 0.326 -19.733 1.00 92.94 113 LYS A C 1
ATOM 900 O O . LYS A 1 113 ? 5.730 -0.265 -20.029 1.00 92.94 113 LYS A O 1
ATOM 905 N N . LYS A 1 114 ? 4.419 1.551 -20.196 1.00 93.25 114 LYS A N 1
ATOM 906 C CA . LYS A 1 114 ? 5.291 2.266 -21.150 1.00 93.25 114 LYS A CA 1
ATOM 907 C C . LYS A 1 114 ? 6.705 2.489 -20.607 1.00 93.25 114 LYS A C 1
ATOM 909 O O . LYS A 1 114 ? 7.679 2.368 -21.341 1.00 93.25 114 LYS A O 1
ATOM 914 N N . ARG A 1 115 ? 6.850 2.792 -19.311 1.00 91.12 115 ARG A N 1
ATOM 915 C CA . ARG A 1 115 ? 8.169 2.924 -18.666 1.00 91.12 115 ARG A CA 1
ATOM 916 C C . ARG A 1 115 ? 8.937 1.604 -18.646 1.00 91.12 115 ARG A C 1
ATOM 918 O O . ARG A 1 115 ? 10.152 1.619 -18.833 1.00 91.12 115 ARG A O 1
ATOM 925 N N . ALA A 1 116 ? 8.261 0.486 -18.396 1.00 93.44 116 ALA A N 1
ATOM 926 C CA . ALA A 1 116 ? 8.880 -0.835 -18.440 1.00 93.44 116 ALA A CA 1
ATOM 927 C C . ALA A 1 116 ? 9.333 -1.188 -19.865 1.00 93.44 116 ALA A C 1
ATOM 929 O O . ALA A 1 116 ? 10.474 -1.606 -20.051 1.00 93.44 116 ALA A O 1
ATOM 930 N N . GLU A 1 117 ? 8.486 -0.928 -20.863 1.00 94.00 117 GLU A N 1
ATOM 931 C CA . GLU A 1 117 ? 8.814 -1.103 -22.284 1.00 94.00 117 GLU A CA 1
ATOM 932 C C . GLU A 1 117 ? 10.025 -0.251 -22.691 1.00 94.00 117 GLU A C 1
ATOM 934 O O . GLU A 1 117 ? 10.980 -0.765 -23.269 1.00 94.00 117 GLU A O 1
ATOM 939 N N . TYR A 1 118 ? 10.052 1.026 -22.304 1.00 94.25 118 TYR A N 1
ATOM 940 C CA . TYR A 1 118 ? 11.186 1.916 -22.558 1.00 94.25 118 TYR A CA 1
ATOM 941 C C . TYR A 1 118 ? 12.493 1.404 -21.938 1.00 94.25 118 TYR A C 1
ATOM 943 O O . TYR A 1 118 ? 13.526 1.385 -22.604 1.00 94.25 118 TYR A O 1
ATOM 951 N N . LYS A 1 119 ? 12.464 0.945 -20.679 1.00 94.81 119 LYS A N 1
ATOM 952 C CA . LYS A 1 119 ? 13.648 0.362 -20.027 1.00 94.81 119 LYS A CA 1
ATOM 953 C C . LYS A 1 119 ? 14.153 -0.874 -20.770 1.00 94.81 119 LYS A C 1
ATOM 955 O O . LYS A 1 119 ? 15.357 -1.007 -20.958 1.00 94.81 119 LYS A O 1
ATOM 960 N N . ALA A 1 120 ? 13.249 -1.744 -21.216 1.00 95.06 120 ALA A N 1
ATOM 961 C CA . ALA A 1 120 ? 13.619 -2.923 -21.991 1.00 95.06 120 ALA A CA 1
ATOM 962 C C . ALA A 1 120 ? 14.256 -2.548 -23.341 1.00 95.06 120 ALA A C 1
ATOM 964 O O . ALA A 1 120 ? 15.249 -3.151 -23.743 1.00 95.06 120 ALA A O 1
ATOM 965 N N . LEU A 1 121 ? 13.728 -1.526 -24.023 1.00 94.62 121 LEU A N 1
ATOM 966 C CA . LEU A 1 121 ? 14.307 -1.010 -25.268 1.00 94.62 121 LEU A CA 1
ATOM 967 C C . LEU A 1 121 ? 15.687 -0.379 -25.053 1.00 94.62 121 LEU A C 1
ATOM 969 O O . LEU A 1 121 ? 16.585 -0.605 -25.859 1.00 94.62 121 LEU A O 1
ATOM 973 N N . LEU A 1 122 ? 15.881 0.365 -23.961 1.00 95.44 122 LEU A N 1
ATOM 974 C CA . LEU A 1 122 ? 17.187 0.926 -23.612 1.00 95.44 122 LEU A CA 1
ATOM 975 C C . LEU A 1 122 ? 18.243 -0.154 -23.378 1.00 95.44 122 LEU A C 1
ATOM 977 O O . LEU A 1 122 ? 19.368 -0.006 -23.845 1.00 95.44 122 LEU A O 1
ATOM 981 N N . GLU A 1 123 ? 17.900 -1.229 -22.669 1.00 95.31 123 GLU A N 1
ATOM 982 C CA . GLU A 1 123 ? 18.832 -2.341 -22.453 1.00 95.31 123 GLU A CA 1
ATOM 983 C C . GLU A 1 123 ? 19.201 -3.027 -23.774 1.00 95.31 123 GLU A C 1
ATOM 985 O O . GLU A 1 123 ? 20.382 -3.251 -24.037 1.00 95.31 123 GLU A O 1
ATOM 990 N N . LYS A 1 124 ? 18.228 -3.244 -24.670 1.00 94.25 124 LYS A N 1
ATOM 991 C CA . LYS A 1 124 ? 18.511 -3.744 -26.026 1.00 94.25 124 LYS A CA 1
ATOM 992 C C . LYS A 1 124 ? 19.424 -2.805 -26.813 1.00 94.25 124 LYS A C 1
ATOM 994 O O . LYS A 1 124 ? 20.363 -3.262 -27.453 1.00 94.25 124 LYS A O 1
ATOM 999 N N . LEU A 1 125 ? 19.186 -1.497 -26.752 1.00 94.56 125 LEU A N 1
ATOM 1000 C CA . LEU A 1 125 ? 20.021 -0.513 -27.441 1.00 94.56 125 LEU A CA 1
ATOM 1001 C C . LEU A 1 125 ? 21.459 -0.510 -26.910 1.00 94.56 125 LEU A C 1
ATOM 1003 O O . LEU A 1 125 ? 22.395 -0.442 -27.700 1.00 94.56 125 LEU A O 1
ATOM 1007 N N . LYS A 1 126 ? 21.651 -0.627 -25.590 1.00 95.25 126 LYS A N 1
ATOM 1008 C CA . LYS A 1 126 ? 22.989 -0.769 -24.994 1.00 95.25 126 LYS A CA 1
ATOM 1009 C C . LYS A 1 126 ? 23.698 -2.024 -25.492 1.00 95.25 126 LYS A C 1
ATOM 1011 O O . LYS A 1 126 ? 24.887 -1.954 -25.796 1.00 95.25 126 LYS A O 1
ATOM 1016 N N . GLN A 1 127 ? 22.976 -3.139 -25.587 1.00 95.38 127 GLN A N 1
ATOM 1017 C CA . GLN A 1 127 ? 23.518 -4.387 -26.110 1.00 95.38 127 GLN A CA 1
ATOM 1018 C C . GLN A 1 127 ? 23.969 -4.221 -27.569 1.00 95.38 127 GLN A C 1
ATOM 1020 O O . GLN A 1 127 ? 25.146 -4.421 -27.862 1.00 95.38 127 GLN A O 1
ATOM 1025 N N . VAL A 1 128 ? 23.082 -3.742 -28.447 1.00 94.44 128 VAL A N 1
ATOM 1026 C CA . VAL A 1 128 ? 23.389 -3.502 -29.869 1.00 94.44 128 VAL A CA 1
ATOM 1027 C C . VAL A 1 128 ? 24.553 -2.520 -30.032 1.00 94.44 128 VAL A C 1
ATOM 1029 O O . VAL A 1 128 ? 25.443 -2.724 -30.853 1.00 94.44 128 VAL A O 1
ATOM 1032 N N . TYR A 1 129 ? 24.598 -1.458 -29.225 1.00 93.44 129 TYR A N 1
ATOM 1033 C CA . TYR A 1 129 ? 25.706 -0.504 -29.253 1.00 93.44 129 TYR A CA 1
ATOM 1034 C C . TYR A 1 129 ? 27.045 -1.144 -28.853 1.00 93.44 129 TYR A C 1
ATOM 1036 O O . TYR A 1 129 ? 28.078 -0.834 -29.449 1.00 93.44 129 TYR A O 1
ATOM 1044 N N . SER A 1 130 ? 27.042 -2.039 -27.861 1.00 93.81 130 SER A N 1
ATOM 1045 C CA . SER A 1 130 ? 28.234 -2.794 -27.465 1.00 93.81 130 SER A CA 1
ATOM 1046 C C . SER A 1 130 ? 28.708 -3.723 -28.583 1.00 93.81 130 SER A C 1
ATOM 1048 O O . SER A 1 130 ? 29.908 -3.774 -28.851 1.00 93.81 130 SER A O 1
ATOM 1050 N N . GLU A 1 131 ? 27.781 -4.413 -29.250 1.00 93.88 131 GLU A N 1
ATOM 1051 C CA . GLU A 1 131 ? 28.067 -5.294 -30.391 1.00 93.88 131 GLU A CA 1
ATOM 1052 C C . GLU A 1 131 ? 28.683 -4.492 -31.548 1.00 93.88 131 GLU A C 1
ATOM 1054 O O . GLU A 1 131 ? 29.798 -4.789 -31.975 1.00 93.88 131 GLU A O 1
ATOM 1059 N N . TYR A 1 132 ? 28.054 -3.380 -31.946 1.00 92.88 132 TYR A N 1
ATOM 1060 C CA . TYR A 1 132 ? 28.597 -2.454 -32.946 1.00 92.88 132 TYR A CA 1
ATOM 1061 C C . TYR A 1 132 ? 29.999 -1.948 -32.579 1.00 92.88 132 TYR A C 1
ATOM 1063 O O . TYR A 1 132 ? 30.896 -1.899 -33.422 1.00 92.88 132 TYR A O 1
ATOM 1071 N N . LYS A 1 133 ? 30.219 -1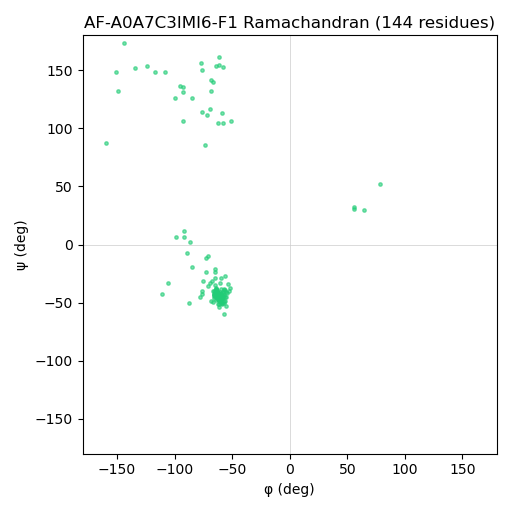.555 -31.317 1.00 92.94 133 LYS A N 1
ATOM 1072 C CA . LYS A 1 133 ? 31.528 -1.066 -30.865 1.00 92.94 133 LYS A CA 1
ATOM 1073 C C . LYS A 1 133 ? 32.594 -2.161 -30.954 1.00 92.94 133 LYS A C 1
ATOM 1075 O O . LYS A 1 133 ? 33.730 -1.853 -31.323 1.00 92.94 133 LYS A O 1
ATOM 1080 N N . ALA A 1 134 ? 32.243 -3.405 -30.633 1.00 91.88 134 ALA A N 1
ATOM 1081 C CA . ALA A 1 134 ? 33.137 -4.551 -30.751 1.00 91.88 134 ALA A CA 1
ATOM 1082 C C . ALA A 1 134 ? 33.476 -4.847 -32.220 1.00 91.88 134 ALA A C 1
ATOM 1084 O O . ALA A 1 134 ? 34.655 -4.917 -32.561 1.00 91.88 134 ALA A O 1
ATOM 1085 N N . GLU A 1 135 ? 32.474 -4.924 -33.099 1.00 88.62 135 GLU A N 1
ATOM 1086 C CA . GLU A 1 135 ? 32.671 -5.133 -34.540 1.00 88.62 135 GLU A CA 1
ATOM 1087 C C . GLU A 1 135 ? 33.514 -4.027 -35.172 1.00 88.62 135 GLU A C 1
ATOM 1089 O O . GLU A 1 135 ? 34.486 -4.304 -35.872 1.00 88.62 135 GLU A O 1
ATOM 1094 N N . LYS A 1 136 ? 33.208 -2.762 -34.864 1.00 88.00 136 LYS A N 1
ATOM 1095 C CA . LYS A 1 136 ? 33.999 -1.611 -35.306 1.00 88.00 136 LYS A CA 1
ATOM 1096 C C . LYS A 1 136 ? 35.446 -1.722 -34.824 1.00 88.00 136 LYS A C 1
ATOM 1098 O O . LYS A 1 136 ? 36.371 -1.490 -35.598 1.00 88.00 136 LYS A O 1
ATOM 1103 N N . GLY A 1 137 ? 35.653 -2.083 -33.557 1.00 85.56 137 GLY A N 1
ATOM 1104 C CA . GLY A 1 137 ? 36.983 -2.320 -32.996 1.00 85.56 137 GLY A CA 1
ATOM 1105 C C . GLY A 1 137 ? 37.744 -3.422 -33.736 1.00 85.56 137 GLY A C 1
ATOM 1106 O O . GLY A 1 137 ? 38.910 -3.229 -34.077 1.00 85.56 137 GLY A O 1
ATOM 1107 N N . ASN A 1 138 ? 37.079 -4.539 -34.036 1.00 83.19 138 ASN A N 1
ATOM 1108 C CA . ASN A 1 138 ? 37.643 -5.647 -34.809 1.00 83.19 138 ASN A CA 1
ATOM 1109 C C . ASN A 1 138 ? 38.011 -5.213 -36.232 1.00 83.19 138 ASN A C 1
ATOM 1111 O O . ASN A 1 138 ? 39.120 -5.485 -36.683 1.00 83.19 138 ASN A O 1
ATOM 1115 N N . PHE A 1 139 ? 37.129 -4.472 -36.908 1.00 84.94 139 PHE A N 1
ATOM 1116 C CA . PHE A 1 139 ? 37.384 -3.935 -38.242 1.00 84.94 139 PHE A CA 1
ATOM 1117 C C . PHE A 1 139 ? 38.641 -3.057 -38.281 1.00 84.94 139 PHE A C 1
ATOM 1119 O O . PHE A 1 139 ? 39.502 -3.252 -39.136 1.00 84.94 139 PHE A O 1
ATOM 1126 N N . TYR A 1 140 ? 38.796 -2.114 -37.342 1.00 79.75 140 TYR A N 1
ATOM 1127 C CA . TYR A 1 140 ? 39.984 -1.252 -37.323 1.00 79.75 140 TYR A CA 1
ATOM 1128 C C . TYR A 1 140 ? 41.266 -1.998 -36.944 1.00 79.75 140 TYR A C 1
ATOM 1130 O O . TYR A 1 140 ? 42.314 -1.661 -37.485 1.00 79.75 140 TYR A O 1
ATOM 1138 N N . LYS A 1 141 ? 41.201 -3.020 -36.080 1.00 79.00 141 LYS A N 1
ATOM 1139 C CA . LYS A 1 141 ? 42.358 -3.884 -35.789 1.00 79.00 141 LYS A CA 1
ATOM 1140 C C . LYS A 1 141 ? 42.810 -4.660 -37.027 1.00 79.00 141 LYS A C 1
ATOM 1142 O O . LYS A 1 141 ? 43.992 -4.650 -37.338 1.00 79.00 141 LYS A O 1
ATOM 1147 N N . LEU A 1 142 ? 41.872 -5.250 -37.769 1.00 74.31 142 LEU A N 1
ATOM 1148 C CA . LEU A 1 142 ? 42.167 -5.953 -39.023 1.00 74.31 142 LEU A CA 1
ATOM 1149 C C . LEU A 1 142 ? 42.712 -5.004 -40.103 1.00 74.31 142 LEU A C 1
ATOM 1151 O O . LEU A 1 142 ? 43.608 -5.370 -40.854 1.00 74.31 142 LEU A O 1
ATOM 1155 N N . ARG A 1 143 ? 42.203 -3.766 -40.178 1.00 74.44 143 ARG A N 1
ATOM 1156 C CA . ARG A 1 143 ? 42.626 -2.784 -41.192 1.00 74.44 143 ARG A CA 1
ATOM 1157 C C . ARG A 1 143 ? 43.995 -2.155 -40.916 1.00 74.44 143 ARG A C 1
ATOM 1159 O O . ARG A 1 143 ? 44.667 -1.751 -41.858 1.00 74.44 143 ARG A O 1
ATOM 1166 N N . LEU A 1 144 ? 44.378 -2.001 -39.649 1.00 71.88 144 LEU A N 1
ATOM 1167 C CA . LEU A 1 144 ? 45.629 -1.344 -39.241 1.00 71.88 144 LEU A CA 1
ATOM 1168 C C . LEU A 1 144 ? 46.804 -2.322 -39.072 1.00 71.88 144 LEU A C 1
ATOM 1170 O O . LEU A 1 144 ? 47.844 -1.920 -38.560 1.00 71.88 144 LEU A O 1
ATOM 1174 N N . GLY A 1 145 ? 46.656 -3.569 -39.531 1.00 54.25 145 GLY A N 1
ATOM 1175 C CA . GLY A 1 145 ? 47.717 -4.575 -39.483 1.00 54.25 145 GLY A CA 1
ATOM 1176 C C . GLY A 1 145 ? 47.887 -5.204 -38.103 1.00 54.25 145 GLY A C 1
ATOM 1177 O O . GLY A 1 145 ? 48.991 -5.209 -37.563 1.00 54.25 145 GLY A O 1
ATOM 1178 N N . GLY A 1 146 ? 46.791 -5.709 -37.526 1.00 51.50 146 GLY A N 1
ATOM 1179 C CA . GLY A 1 146 ? 46.896 -6.880 -36.653 1.00 51.50 146 GLY A CA 1
ATOM 1180 C C . GLY A 1 146 ? 47.422 -8.090 -37.415 1.00 51.50 146 GLY A C 1
ATOM 1181 O O . GLY A 1 146 ? 47.191 -8.150 -38.645 1.00 51.50 146 GLY A O 1
#

Solvent-accessible surface area (backbone atoms only — not comparable to full-atom values): 8206 Å² total; per-residue (Å²): 134,84,77,75,78,78,80,7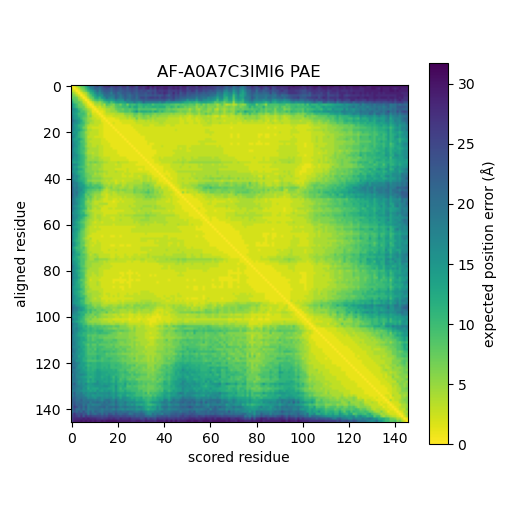4,66,51,67,88,67,70,44,36,67,57,52,50,54,50,51,53,51,48,50,53,51,29,60,76,68,57,33,42,71,42,54,47,66,74,61,73,69,60,52,62,66,54,43,37,53,19,53,67,73,39,52,72,69,54,40,49,49,51,33,52,48,52,49,48,37,78,77,57,69,42,66,68,56,51,33,52,45,41,47,44,42,34,48,62,33,66,66,40,92,67,62,43,44,63,42,77,28,72,69,55,52,50,50,51,50,52,52,51,53,50,53,54,50,51,54,51,50,54,50,52,51,51,50,52,52,49,52,52,52,50,52,52,41,62,72,72,67,106

Mean predicted aligned error: 7.74 Å